Protein AF-A0A528B1Z8-F1 (afdb_monomer)

pLDDT: mean 92.9, std 9.29, range [63.75, 98.81]

Nearest PDB structures (foldseek):
  2btw-assembly1_A  TM=9.802E-01  e=3.110E-06  Nostoc sp. PCC 7120 = FACHB-418
  6tjl-assembly1_B  TM=9.896E-01  e=5.018E-06  Nostoc sp. PCC 7120 = FACHB-418
  2btw-assembly2_B  TM=9.816E-01  e=1.065E-05  Nostoc sp. PCC 7120 = FACHB-418
  2bu3-assembly2_B  TM=1.004E+00  e=5.492E-05  Anabaena sp.

Sequence (101 aa):
MKHVIRLVLFATLLASMEARAETLPLPANLIGAASDAGETLLIEADAREAYFPLAINFVTQKNQAFCGVASSVMVLNAIGVPAPPVPEYDPYRTFTQDNLL

Mean predicted aligned error: 7.04 Å

Foldseek 3Di:
DVVVVVVVVVVVVVVPPPPDDDDDDDDPPDDDCPDPVNVVCQVPDPPNPLVVQLVVLQDDAPDPVRPVLRVVQSVCVSVPDFADDDPVDPPDGGDDSVRPD

Radius of gyration: 21.08 Å; Cα contacts (8 Å, |Δi|>4): 64; chains: 1; bounding box: 40×58×38 Å

Solvent-accessible surface area (backbone atoms only — not comparable to full-atom values): 6446 Å² total; per-residue (Å²): 107,74,66,58,54,52,50,52,53,53,53,54,57,63,71,65,65,74,88,67,89,85,73,81,85,76,60,93,90,61,79,55,67,94,36,77,69,26,45,47,51,62,72,69,42,86,90,45,78,66,51,59,48,37,60,78,40,65,71,81,49,91,48,98,85,29,55,68,50,35,53,47,28,19,52,47,52,49,70,63,57,93,44,54,81,37,87,94,47,68,95,47,60,52,59,40,85,80,70,73,118

Structure (mmCIF, N/CA/C/O backbone):
data_AF-A0A528B1Z8-F1
#
_entry.id   AF-A0A528B1Z8-F1
#
loop_
_atom_site.group_PDB
_atom_site.id
_atom_site.type_symbol
_atom_site.label_atom_id
_atom_site.label_alt_id
_atom_site.label_comp_id
_atom_site.label_asym_id
_atom_site.label_entity_id
_atom_site.label_seq_id
_atom_site.pdbx_PDB_ins_code
_atom_site.Cartn_x
_atom_site.Cartn_y
_atom_site.Cartn_z
_atom_site.occupancy
_atom_site.B_iso_or_equiv
_atom_site.auth_seq_id
_atom_site.auth_comp_id
_atom_site.auth_asym_id
_atom_site.auth_atom_id
_atom_site.pdbx_PDB_model_num
ATOM 1 N N . MET A 1 1 ? -16.690 47.756 -13.560 1.00 66.12 1 MET A N 1
ATOM 2 C CA . MET A 1 1 ? -17.678 46.843 -12.931 1.00 66.12 1 MET A CA 1
ATOM 3 C C . MET A 1 1 ? -17.731 45.449 -13.557 1.00 66.12 1 MET A C 1
ATOM 5 O O . MET A 1 1 ? -17.443 44.502 -12.846 1.00 66.12 1 MET A O 1
ATOM 9 N N . LYS A 1 2 ? -18.028 45.279 -14.858 1.00 72.94 2 LYS A N 1
ATOM 10 C CA . LYS A 1 2 ? -18.166 43.940 -15.486 1.00 72.94 2 LYS A CA 1
ATOM 11 C C . LYS A 1 2 ? -16.918 43.045 -15.374 1.00 72.94 2 LYS A C 1
ATOM 13 O O . LYS A 1 2 ? -17.050 41.851 -15.137 1.00 72.94 2 LYS A O 1
ATOM 18 N N . HIS A 1 3 ? -15.719 43.619 -15.499 1.00 76.94 3 HIS A N 1
ATOM 19 C CA . HIS A 1 3 ? -14.461 42.872 -15.357 1.00 76.94 3 HIS A CA 1
ATOM 20 C C . HIS A 1 3 ? -14.189 42.431 -13.917 1.00 76.94 3 HIS A C 1
ATOM 22 O O . HIS A 1 3 ? -13.771 41.302 -13.717 1.00 76.94 3 HIS A O 1
ATOM 28 N N . VAL A 1 4 ? -14.509 43.275 -12.930 1.00 83.88 4 VAL A N 1
ATOM 29 C CA . VAL A 1 4 ? -14.382 42.942 -11.501 1.00 83.88 4 VAL A CA 1
ATOM 30 C C . VAL A 1 4 ? -15.348 41.816 -11.130 1.00 83.88 4 VAL A C 1
ATOM 32 O O . VAL A 1 4 ? -14.941 40.853 -10.499 1.00 83.88 4 VAL A O 1
ATOM 35 N N . ILE A 1 5 ? -16.593 41.876 -11.615 1.00 84.94 5 ILE A N 1
ATOM 36 C CA . ILE A 1 5 ? -17.593 40.816 -11.409 1.00 84.94 5 ILE A CA 1
ATOM 37 C C . ILE A 1 5 ? -17.124 39.485 -12.016 1.00 84.94 5 ILE A C 1
ATOM 39 O O . ILE A 1 5 ? -17.232 38.450 -11.368 1.00 84.94 5 ILE A O 1
ATOM 43 N N . ARG A 1 6 ? -16.556 39.501 -13.231 1.00 85.38 6 ARG A N 1
ATOM 44 C CA . ARG A 1 6 ? -15.994 38.295 -13.867 1.00 85.38 6 ARG A CA 1
ATOM 45 C C . ARG A 1 6 ? -14.800 37.726 -13.100 1.00 85.38 6 ARG A C 1
ATOM 47 O O . ARG A 1 6 ? -14.699 36.513 -12.980 1.00 85.38 6 ARG A O 1
ATOM 54 N N . LEU A 1 7 ? -13.928 38.588 -12.582 1.00 87.56 7 LEU A N 1
ATOM 55 C CA . LEU A 1 7 ? -12.754 38.181 -11.807 1.00 87.56 7 LEU A CA 1
ATOM 56 C C . LEU A 1 7 ? -13.157 37.544 -10.474 1.00 87.56 7 LEU A C 1
ATOM 58 O O . LEU A 1 7 ? -12.625 36.501 -10.111 1.00 87.56 7 LEU A O 1
ATOM 62 N N . VAL A 1 8 ? -14.152 38.123 -9.798 1.00 89.19 8 VAL A N 1
ATOM 63 C CA . VAL A 1 8 ? -14.720 37.568 -8.565 1.00 89.19 8 VAL A CA 1
ATOM 64 C C . VAL A 1 8 ? -15.390 36.216 -8.832 1.00 89.19 8 VAL A C 1
ATOM 66 O O . VAL A 1 8 ? -15.099 35.263 -8.121 1.00 89.19 8 VAL A O 1
ATOM 69 N N . LEU A 1 9 ? -16.199 36.095 -9.893 1.00 87.44 9 LEU A N 1
ATOM 70 C CA . LEU A 1 9 ? -16.840 34.829 -10.288 1.00 87.44 9 LEU A CA 1
ATOM 71 C C . LEU A 1 9 ? -15.827 33.717 -10.592 1.00 87.44 9 LEU A C 1
ATOM 73 O O . LEU A 1 9 ? -16.005 32.574 -10.170 1.00 87.44 9 LEU A O 1
ATOM 77 N N . PHE A 1 10 ? -14.758 34.050 -11.314 1.00 85.81 10 PHE A N 1
ATOM 78 C CA . PHE A 1 10 ? -13.710 33.092 -11.653 1.00 85.81 10 PHE A CA 1
ATOM 79 C C . PHE A 1 10 ? -12.929 32.648 -10.408 1.00 85.81 10 PHE A C 1
ATOM 81 O O . PHE A 1 10 ? -12.679 31.460 -10.232 1.00 85.81 10 PHE A O 1
ATOM 88 N N . ALA A 1 11 ? -12.621 33.579 -9.499 1.00 84.38 11 ALA A N 1
ATOM 89 C CA . ALA A 1 11 ? -11.965 33.267 -8.232 1.00 84.38 11 ALA A CA 1
ATOM 90 C C . ALA A 1 11 ? -12.835 32.374 -7.329 1.00 84.38 11 ALA A C 1
ATOM 92 O O . ALA A 1 11 ? -12.319 31.437 -6.725 1.00 84.38 11 ALA A O 1
ATOM 93 N N . THR A 1 12 ? -14.153 32.601 -7.278 1.00 80.75 12 THR A N 1
ATOM 94 C CA . THR A 1 12 ? -15.073 31.751 -6.503 1.00 80.75 12 THR A CA 1
ATOM 95 C C . THR A 1 12 ? -15.206 30.338 -7.072 1.00 80.75 12 THR A C 1
ATOM 97 O O . THR A 1 12 ? -15.263 29.391 -6.298 1.00 80.75 12 THR A O 1
ATOM 100 N N . LEU A 1 13 ? -15.196 30.176 -8.402 1.00 82.62 13 LEU A N 1
ATOM 101 C CA . LEU A 1 13 ? -15.241 28.861 -9.060 1.00 82.62 13 LEU A CA 1
ATOM 102 C C . LEU A 1 13 ? -13.970 28.041 -8.797 1.00 82.62 13 LEU A C 1
ATOM 104 O O . LEU A 1 13 ? -14.045 26.834 -8.569 1.00 82.62 13 LEU A O 1
ATOM 108 N N . LEU A 1 14 ? -12.809 28.700 -8.788 1.00 76.81 14 LEU A N 1
ATOM 109 C CA . LEU A 1 14 ? -11.531 28.064 -8.462 1.00 76.81 14 LEU A CA 1
ATOM 110 C C . LEU A 1 14 ? -11.444 27.680 -6.981 1.00 76.81 14 LEU A C 1
ATOM 112 O O . LEU A 1 14 ? -10.907 26.626 -6.657 1.00 76.81 14 LEU A O 1
ATOM 116 N N . ALA A 1 15 ? -12.005 28.501 -6.090 1.00 73.19 15 ALA A N 1
ATOM 117 C CA . ALA A 1 15 ? -12.032 28.219 -4.656 1.00 73.19 15 ALA A CA 1
ATOM 118 C C . ALA A 1 15 ? -12.961 27.048 -4.282 1.00 73.19 15 ALA A C 1
ATOM 120 O O . ALA A 1 15 ? -12.761 26.429 -3.245 1.00 73.19 15 ALA A O 1
ATOM 121 N N . SER A 1 16 ? -13.957 26.725 -5.116 1.00 63.84 16 SER A N 1
ATOM 122 C CA . SER A 1 16 ? -14.886 25.611 -4.881 1.00 63.84 16 SER A CA 1
ATOM 123 C C . SER A 1 16 ? -14.394 24.248 -5.378 1.00 63.84 16 SER A C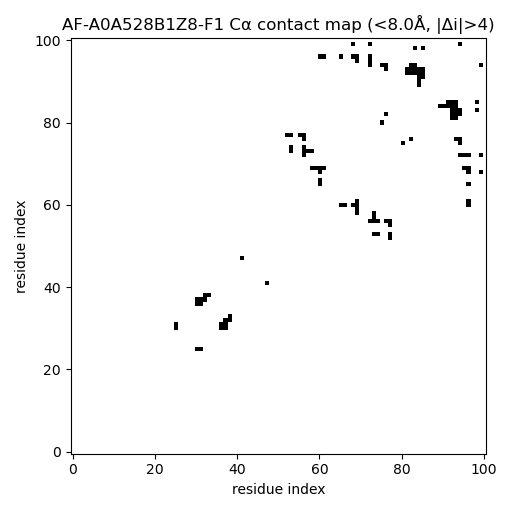 1
ATOM 125 O O . SER A 1 16 ? -15.103 23.257 -5.210 1.00 63.84 16 SER A O 1
ATOM 127 N N . MET A 1 17 ? -13.210 24.165 -5.995 1.00 65.12 17 MET A N 1
ATOM 128 C CA . MET A 1 17 ? -12.685 22.909 -6.536 1.00 65.12 17 MET A CA 1
ATOM 129 C C . MET A 1 17 ? -12.010 22.065 -5.442 1.00 65.12 17 MET A C 1
ATOM 131 O O . MET A 1 17 ? -10.803 21.843 -5.428 1.00 65.12 17 MET A O 1
ATOM 135 N N . GLU A 1 18 ? -12.845 21.616 -4.508 1.00 63.75 18 GLU A N 1
ATOM 136 C CA . GLU A 1 18 ? -12.649 20.519 -3.559 1.00 63.75 18 GLU A CA 1
ATOM 137 C C . GLU A 1 18 ? -12.305 19.189 -4.248 1.00 63.75 18 GLU A C 1
ATOM 139 O O . GLU A 1 18 ? -13.187 18.339 -4.319 1.00 63.75 18 GLU A O 1
ATOM 144 N N . ALA A 1 19 ? -11.105 18.969 -4.797 1.00 65.88 19 ALA A N 1
ATOM 145 C CA . ALA A 1 19 ? -10.737 17.644 -5.315 1.00 65.88 19 ALA A CA 1
ATOM 146 C C . ALA A 1 19 ? -10.513 16.668 -4.145 1.00 65.88 19 ALA A C 1
ATOM 148 O O . ALA A 1 19 ? -9.386 16.451 -3.701 1.00 65.88 19 ALA A O 1
ATOM 149 N N . ARG A 1 20 ? -11.600 16.110 -3.606 1.00 69.56 20 ARG A N 1
ATOM 150 C CA . ARG A 1 20 ? -11.558 15.079 -2.564 1.00 69.56 20 ARG A CA 1
ATOM 151 C C . ARG A 1 20 ? -11.618 13.697 -3.198 1.00 69.56 20 ARG A C 1
ATOM 153 O O . ARG A 1 20 ? -12.329 13.478 -4.174 1.00 69.56 20 ARG A O 1
ATOM 160 N N . ALA A 1 21 ? -10.882 12.753 -2.620 1.00 73.88 21 ALA A N 1
ATOM 161 C CA . ALA A 1 21 ? -11.082 11.346 -2.923 1.00 73.88 21 ALA A CA 1
ATOM 162 C C . ALA A 1 21 ? -12.461 10.932 -2.390 1.00 73.88 21 ALA A C 1
ATOM 164 O O . ALA A 1 21 ? -12.668 10.852 -1.179 1.00 73.88 21 ALA A O 1
ATOM 165 N N . GLU A 1 22 ? -13.417 10.711 -3.288 1.00 84.88 22 GLU A N 1
ATOM 166 C CA . GLU A 1 22 ? -14.743 10.228 -2.916 1.00 84.88 22 GLU A CA 1
ATOM 167 C C . GLU A 1 22 ? -14.708 8.710 -2.739 1.00 84.88 22 GLU A C 1
ATOM 169 O O . GLU A 1 22 ? -14.420 7.957 -3.669 1.00 84.88 22 GLU A O 1
ATOM 174 N N . THR A 1 23 ? -14.991 8.260 -1.519 1.00 89.62 23 THR A N 1
ATOM 175 C CA . THR A 1 23 ? -15.124 6.840 -1.181 1.00 89.62 23 THR A CA 1
ATOM 176 C C . THR A 1 23 ? -16.536 6.567 -0.673 1.00 89.62 23 THR A C 1
ATOM 178 O O . THR A 1 23 ? -17.219 7.465 -0.176 1.00 89.62 23 THR A O 1
ATOM 181 N N . LEU A 1 24 ? -17.004 5.329 -0.832 1.00 93.38 24 LEU A N 1
ATOM 182 C CA . LEU A 1 24 ? -18.306 4.907 -0.318 1.00 93.38 24 LEU A CA 1
ATOM 183 C C . LEU A 1 24 ? -18.277 4.880 1.225 1.00 93.38 24 LEU A C 1
ATOM 185 O O . LEU A 1 24 ? -17.250 4.498 1.792 1.00 93.38 24 LEU A O 1
ATOM 189 N N . PRO A 1 25 ? -19.379 5.221 1.926 1.00 93.31 25 PRO A N 1
ATOM 190 C CA . PRO A 1 25 ? -19.464 5.015 3.367 1.00 93.31 25 PRO A CA 1
ATOM 191 C C . PRO A 1 25 ? -19.205 3.554 3.748 1.00 93.31 25 PRO A C 1
ATOM 193 O O . PRO A 1 25 ? -19.623 2.622 3.056 1.00 93.31 25 PRO A O 1
ATOM 196 N N . LEU A 1 26 ? -18.551 3.363 4.894 1.00 95.56 26 LEU A N 1
ATOM 197 C CA . LEU A 1 26 ? -18.326 2.038 5.456 1.00 95.56 26 LEU A CA 1
ATOM 198 C C . LEU A 1 26 ? -19.612 1.496 6.109 1.00 95.56 26 LEU A C 1
ATOM 200 O O . LEU A 1 26 ? -20.308 2.240 6.805 1.00 95.56 26 LEU A O 1
ATOM 204 N N . PRO A 1 27 ? -19.924 0.200 5.937 1.00 97.19 27 PRO A N 1
ATOM 205 C CA . PRO A 1 27 ? -20.900 -0.501 6.763 1.00 97.19 27 PRO A CA 1
ATOM 206 C C . PRO A 1 27 ? -20.591 -0.368 8.260 1.00 97.19 27 PRO A C 1
ATOM 208 O O . PRO A 1 27 ? -19.429 -0.358 8.660 1.00 97.19 27 PRO A O 1
ATOM 211 N N . ALA A 1 28 ? -21.632 -0.346 9.097 1.00 96.06 28 ALA A N 1
ATOM 212 C CA . ALA A 1 28 ? -21.514 -0.089 10.539 1.00 96.06 28 ALA A CA 1
ATOM 213 C C . ALA A 1 28 ? -20.636 -1.097 11.309 1.00 96.06 28 ALA A C 1
ATOM 215 O O . ALA A 1 28 ? -20.212 -0.819 12.425 1.00 96.06 28 ALA A O 1
ATOM 216 N N . ASN A 1 29 ? -20.375 -2.272 10.735 1.00 97.31 29 ASN A N 1
ATOM 217 C CA . ASN A 1 29 ? -19.557 -3.323 11.334 1.00 97.31 29 ASN A CA 1
ATOM 218 C C . ASN A 1 29 ? -18.069 -3.267 10.930 1.00 97.31 29 ASN A C 1
ATOM 220 O O . ASN A 1 29 ? -17.333 -4.191 11.273 1.00 97.31 29 ASN A O 1
ATOM 224 N N . LEU A 1 30 ? -17.632 -2.255 10.171 1.00 98.12 30 LEU A N 1
ATOM 225 C CA . LEU A 1 30 ? -16.239 -2.076 9.751 1.00 98.12 30 LEU A CA 1
ATOM 226 C C . LEU A 1 30 ? -15.634 -0.814 10.376 1.00 98.12 30 LEU A C 1
ATOM 228 O O . LEU A 1 30 ? -16.290 0.220 10.470 1.00 98.12 30 LEU A O 1
ATOM 232 N N . ILE A 1 31 ? -14.355 -0.892 10.751 1.00 98.12 31 ILE A N 1
ATOM 233 C CA . ILE A 1 31 ? -13.562 0.248 11.229 1.00 98.12 31 ILE A CA 1
ATOM 234 C C . ILE A 1 31 ? -12.605 0.653 10.108 1.00 98.12 31 ILE A C 1
ATOM 236 O O . ILE A 1 31 ? -11.845 -0.170 9.601 1.00 98.12 31 ILE A O 1
ATOM 240 N N . GLY A 1 32 ? -12.666 1.917 9.691 1.00 96.88 32 GLY A N 1
ATOM 241 C CA . GLY A 1 32 ? -11.793 2.440 8.643 1.00 96.88 32 GLY A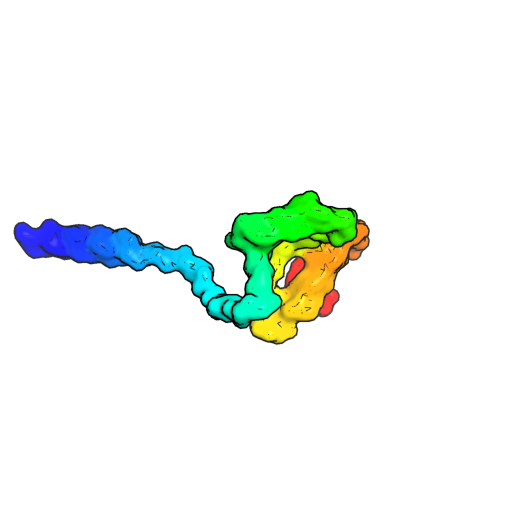 CA 1
ATOM 242 C C . GLY A 1 32 ? -10.354 2.595 9.129 1.00 96.88 32 GLY A C 1
ATOM 243 O O . GLY A 1 32 ? -10.128 3.092 10.229 1.00 96.88 32 GLY A O 1
ATOM 244 N N . ALA A 1 33 ? -9.382 2.228 8.291 1.00 95.25 33 ALA A N 1
ATOM 245 C CA . ALA A 1 33 ? -7.959 2.322 8.631 1.00 95.25 33 ALA A CA 1
ATOM 246 C C . ALA A 1 33 ? -7.479 3.765 8.886 1.00 95.25 33 ALA A C 1
ATOM 248 O O . ALA A 1 33 ? -6.568 3.965 9.675 1.00 95.25 33 ALA A O 1
ATOM 249 N N . ALA A 1 34 ? -8.112 4.763 8.260 1.00 92.25 34 ALA A N 1
ATOM 250 C CA . ALA A 1 34 ? -7.815 6.190 8.438 1.00 92.25 34 ALA A CA 1
ATOM 251 C C . ALA A 1 34 ? -8.696 6.850 9.523 1.00 92.25 34 ALA A C 1
ATOM 253 O O . ALA A 1 34 ? -9.193 7.959 9.342 1.00 92.25 34 ALA A O 1
ATOM 254 N N . SER A 1 35 ? -8.973 6.127 10.608 1.00 96.06 35 SER A N 1
ATOM 255 C CA . SER A 1 35 ? -9.689 6.636 11.784 1.00 96.06 35 SER A CA 1
ATOM 256 C C . SER A 1 35 ? -8.858 6.389 13.036 1.00 96.06 35 SER A C 1
ATOM 258 O O . SER A 1 35 ? -8.118 5.410 13.068 1.00 96.06 35 SER A O 1
ATOM 260 N N . ASP A 1 36 ? -9.042 7.189 14.089 1.00 98.06 36 ASP A N 1
ATOM 261 C CA . ASP A 1 36 ? -8.320 7.028 15.364 1.00 98.06 36 ASP A CA 1
ATOM 262 C C . ASP A 1 36 ? -8.404 5.589 15.911 1.00 98.06 36 ASP A C 1
ATOM 264 O O . ASP A 1 36 ? -7.422 5.016 16.390 1.00 98.06 36 ASP A O 1
ATOM 268 N N . ALA A 1 37 ? -9.583 4.967 15.794 1.00 98.25 37 ALA A N 1
ATOM 269 C CA . ALA A 1 37 ? -9.792 3.574 16.175 1.00 98.25 37 ALA A CA 1
ATOM 270 C C . ALA A 1 37 ? -9.016 2.599 15.270 1.00 98.25 37 ALA A C 1
ATOM 272 O O . ALA A 1 37 ? -8.421 1.648 15.767 1.00 98.25 37 ALA A O 1
ATOM 273 N N . GLY A 1 38 ? -8.993 2.831 13.954 1.00 98.25 38 GLY A N 1
ATOM 274 C CA . GLY A 1 38 ? -8.226 2.022 13.000 1.00 98.25 38 GLY A CA 1
ATOM 275 C C . GLY A 1 38 ? -6.713 2.128 13.201 1.00 98.25 38 GLY A C 1
ATOM 276 O O . GLY A 1 38 ? -6.016 1.116 13.157 1.00 98.25 38 GLY A O 1
ATOM 277 N N . GLU A 1 39 ? -6.213 3.330 13.485 1.00 98.19 39 GLU A N 1
ATOM 278 C CA . GLU A 1 39 ? -4.807 3.563 13.817 1.00 98.19 39 GLU A CA 1
ATOM 279 C C . GLU A 1 39 ? -4.421 2.833 15.104 1.00 98.19 39 GLU A C 1
ATOM 281 O O . GLU A 1 39 ? -3.403 2.142 15.137 1.00 98.19 39 GLU A O 1
ATOM 286 N N . THR A 1 40 ? -5.271 2.904 16.131 1.00 98.38 40 THR A N 1
ATOM 287 C CA . THR A 1 40 ? -5.069 2.183 17.395 1.00 98.38 40 THR A CA 1
ATOM 288 C C . THR A 1 40 ? -5.008 0.672 17.162 1.00 98.38 40 THR A C 1
ATOM 290 O O . THR A 1 40 ? -4.073 0.027 17.630 1.00 98.38 40 THR A O 1
ATOM 293 N N . LEU A 1 41 ? -5.918 0.110 16.353 1.00 98.44 41 LEU A N 1
ATOM 294 C CA . LEU A 1 41 ? -5.897 -1.315 15.998 1.00 98.44 41 LEU A CA 1
ATOM 295 C C . LEU A 1 41 ? -4.575 -1.738 15.347 1.00 98.44 41 LEU A C 1
ATOM 297 O O . LEU A 1 41 ? -4.042 -2.793 15.676 1.00 98.44 41 LEU A O 1
ATOM 301 N N . LEU A 1 42 ? -4.021 -0.929 14.441 1.00 98.19 42 LEU A N 1
ATOM 302 C CA . LEU A 1 42 ? -2.722 -1.220 13.832 1.00 98.19 42 LEU A CA 1
ATOM 303 C C . LEU A 1 42 ? -1.563 -1.048 14.828 1.00 98.19 42 LEU A C 1
ATOM 305 O O . LEU A 1 42 ? -0.584 -1.798 14.781 1.00 98.19 42 LEU A O 1
ATOM 309 N N . ILE A 1 43 ? -1.635 -0.047 15.707 1.00 97.50 43 ILE A N 1
ATOM 310 C CA . ILE A 1 43 ? -0.593 0.235 16.700 1.00 97.50 43 ILE A CA 1
ATOM 311 C C . ILE A 1 43 ? -0.511 -0.881 17.753 1.00 97.50 43 ILE A C 1
ATOM 313 O O . ILE A 1 43 ? 0.594 -1.224 18.181 1.00 97.50 43 ILE A O 1
ATOM 317 N N . GLU A 1 44 ? -1.647 -1.456 18.126 1.00 98.06 44 GLU A N 1
ATOM 318 C CA . GLU A 1 44 ? -1.763 -2.492 19.154 1.00 98.06 44 GLU A CA 1
ATOM 319 C C . GLU A 1 44 ? -1.698 -3.921 18.596 1.00 98.06 44 GLU A C 1
ATOM 321 O O . GLU A 1 44 ? -1.527 -4.863 19.364 1.00 98.06 44 GLU A O 1
ATOM 326 N N . ALA A 1 45 ? -1.808 -4.112 17.277 1.00 98.19 45 ALA A N 1
ATOM 327 C CA . ALA A 1 45 ? -1.719 -5.434 16.665 1.00 98.19 45 ALA A CA 1
ATOM 328 C C . ALA A 1 45 ? -0.329 -6.068 16.849 1.00 98.19 45 ALA A C 1
ATOM 330 O O . ALA A 1 45 ? 0.684 -5.511 16.419 1.00 98.19 45 ALA A O 1
ATOM 331 N N . ASP A 1 46 ? -0.304 -7.288 17.391 1.00 98.12 46 ASP A N 1
ATOM 332 C CA . ASP A 1 46 ? 0.915 -8.100 17.476 1.00 98.12 46 ASP A CA 1
ATOM 333 C C . ASP A 1 46 ? 1.394 -8.543 16.081 1.00 98.12 46 ASP A C 1
ATOM 335 O O . ASP A 1 46 ? 2.573 -8.433 15.760 1.00 98.12 46 ASP A O 1
ATOM 339 N N . ALA A 1 47 ? 0.472 -8.993 15.222 1.00 97.62 47 ALA A N 1
ATOM 340 C CA . ALA A 1 47 ? 0.763 -9.521 13.886 1.00 97.62 47 ALA A CA 1
ATOM 341 C C . ALA A 1 47 ? 0.598 -8.444 12.799 1.00 97.62 47 ALA A C 1
ATOM 343 O O . ALA A 1 47 ? -0.424 -8.376 12.112 1.00 97.62 47 ALA A O 1
ATOM 344 N N . ARG A 1 48 ? 1.603 -7.579 12.650 1.00 97.31 48 ARG A N 1
ATOM 345 C CA . ARG A 1 48 ? 1.568 -6.417 11.736 1.00 97.31 48 ARG A CA 1
ATOM 346 C C . 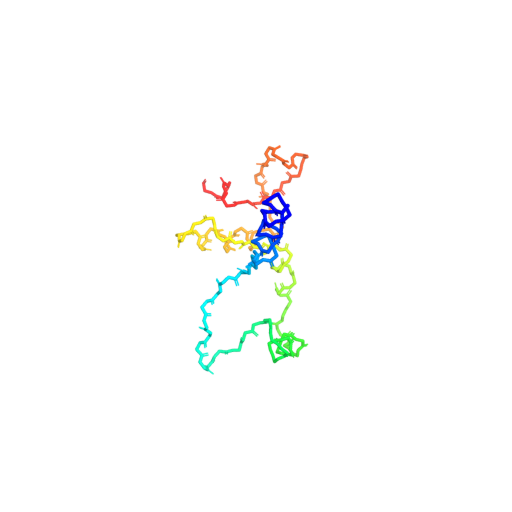ARG A 1 48 ? 2.827 -6.232 10.899 1.00 97.31 48 ARG A C 1
ATOM 348 O O . ARG A 1 48 ? 2.972 -5.224 10.214 1.00 97.31 48 ARG A O 1
ATOM 355 N N . GLU A 1 49 ? 3.750 -7.182 10.932 1.00 97.50 49 GLU A N 1
ATOM 356 C CA . GLU A 1 49 ? 5.055 -7.080 10.277 1.00 97.50 49 GLU A CA 1
ATOM 357 C C . GLU A 1 49 ? 4.915 -6.870 8.768 1.00 97.50 49 GLU A C 1
ATOM 359 O O . GLU A 1 49 ? 5.665 -6.097 8.179 1.00 97.50 49 GLU A O 1
ATOM 364 N N . ALA A 1 50 ? 3.910 -7.501 8.153 1.00 97.81 50 ALA A N 1
ATOM 365 C CA . ALA A 1 50 ? 3.624 -7.362 6.729 1.00 97.81 50 ALA A CA 1
ATOM 366 C C . ALA A 1 50 ? 3.049 -5.987 6.348 1.00 97.81 50 ALA A C 1
ATOM 368 O O . ALA A 1 50 ? 3.152 -5.598 5.186 1.00 97.81 50 ALA A O 1
ATOM 369 N N . TYR A 1 51 ? 2.473 -5.231 7.292 1.00 98.00 51 TYR A N 1
ATOM 370 C CA . TYR A 1 51 ? 1.857 -3.938 6.992 1.00 98.00 51 TYR A CA 1
ATOM 371 C C . TYR A 1 51 ? 2.870 -2.965 6.388 1.00 98.00 51 TYR A C 1
ATOM 373 O O . TYR A 1 51 ? 2.616 -2.388 5.338 1.00 98.00 51 TYR A O 1
ATOM 381 N N . PHE A 1 52 ? 4.035 -2.809 7.016 1.00 97.56 52 PHE A N 1
ATOM 382 C CA . PHE A 1 52 ? 5.030 -1.817 6.609 1.00 97.56 52 PHE A CA 1
ATOM 383 C C . PHE A 1 52 ? 5.598 -2.043 5.196 1.00 97.56 52 PHE A C 1
ATOM 385 O O . PHE A 1 52 ? 5.551 -1.105 4.396 1.00 97.56 52 PHE A O 1
ATOM 392 N N . PRO A 1 53 ? 6.092 -3.243 4.823 1.00 98.31 53 PRO A N 1
ATOM 393 C CA . PRO A 1 53 ? 6.574 -3.473 3.465 1.00 98.31 53 PRO A CA 1
ATOM 394 C C . PRO A 1 53 ? 5.446 -3.414 2.422 1.00 98.31 53 PRO A C 1
ATOM 396 O O . PRO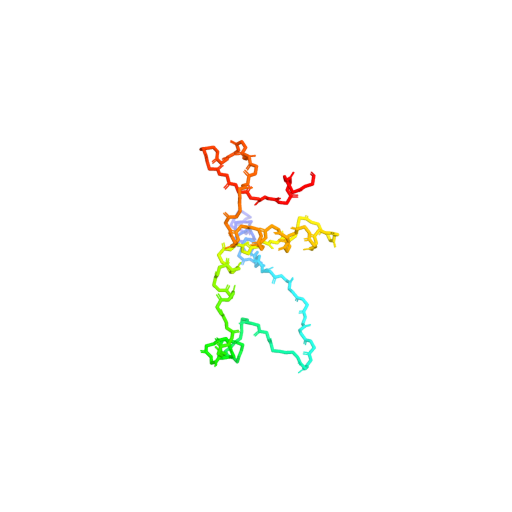 A 1 53 ? 5.692 -2.972 1.301 1.00 98.31 53 PRO A O 1
ATOM 399 N N . LEU A 1 54 ? 4.206 -3.787 2.768 1.00 98.56 54 LEU A N 1
ATOM 400 C CA . LEU A 1 54 ? 3.059 -3.629 1.864 1.00 98.56 54 LEU A CA 1
ATOM 401 C C . LEU A 1 54 ? 2.660 -2.159 1.689 1.00 98.56 54 LEU A C 1
ATOM 403 O O . LEU A 1 54 ? 2.383 -1.742 0.568 1.00 98.56 54 LEU A O 1
ATOM 407 N N . ALA A 1 55 ? 2.672 -1.364 2.760 1.00 98.06 55 ALA A N 1
ATOM 408 C CA . ALA A 1 55 ? 2.330 0.056 2.733 1.00 98.06 55 ALA A CA 1
ATOM 409 C C . ALA A 1 55 ? 3.309 0.863 1.867 1.00 98.06 55 ALA A C 1
ATOM 411 O O . ALA A 1 55 ? 2.880 1.724 1.104 1.00 98.06 55 ALA A O 1
ATOM 412 N N . ILE A 1 56 ? 4.607 0.535 1.914 1.00 98.31 56 ILE A N 1
ATOM 413 C CA . ILE A 1 56 ? 5.633 1.133 1.039 1.00 98.31 56 ILE A CA 1
ATOM 414 C C . ILE A 1 56 ? 5.346 0.854 -0.445 1.00 98.31 56 ILE A C 1
ATOM 416 O O . ILE A 1 56 ? 5.685 1.667 -1.301 1.00 98.31 56 ILE A O 1
ATOM 420 N N . ASN A 1 57 ? 4.702 -0.274 -0.751 1.00 98.56 57 ASN A N 1
ATOM 421 C CA . ASN A 1 57 ? 4.406 -0.709 -2.114 1.00 98.56 57 ASN A CA 1
ATOM 422 C C . ASN A 1 57 ? 2.942 -0.486 -2.528 1.00 98.56 57 ASN A C 1
ATOM 424 O O . ASN A 1 57 ? 2.527 -1.017 -3.556 1.00 98.56 57 ASN A O 1
ATOM 428 N N . PHE A 1 58 ? 2.145 0.259 -1.753 1.00 98.56 58 PHE A N 1
ATOM 429 C CA . PHE A 1 58 ? 0.706 0.387 -1.987 1.00 98.56 58 PHE A CA 1
ATOM 430 C C . PHE A 1 58 ? 0.392 1.102 -3.310 1.00 98.56 58 PHE A C 1
ATOM 432 O O . PHE A 1 58 ? 0.929 2.172 -3.598 1.00 98.56 58 PHE A O 1
ATOM 439 N N . VAL A 1 59 ? -0.500 0.516 -4.117 1.00 98.50 59 VAL A N 1
ATOM 440 C CA . VAL A 1 59 ? -0.898 1.048 -5.431 1.00 98.50 59 VAL A CA 1
ATOM 441 C C . VAL A 1 59 ? -2.408 0.958 -5.643 1.00 98.50 59 VAL A C 1
ATOM 443 O O . VAL A 1 59 ? -3.061 0.009 -5.212 1.00 98.50 59 VAL A O 1
ATOM 446 N N . THR A 1 60 ? -2.965 1.917 -6.384 1.00 98.19 60 THR A N 1
ATOM 447 C CA . THR A 1 60 ? -4.354 1.864 -6.865 1.00 98.19 60 THR A CA 1
ATOM 448 C C . THR A 1 60 ? -4.451 0.972 -8.101 1.00 98.19 60 THR A C 1
ATOM 450 O O . THR A 1 60 ? -3.642 1.100 -9.022 1.00 98.19 60 THR A O 1
ATOM 453 N N . GLN A 1 61 ? -5.454 0.092 -8.170 1.00 98.19 61 GLN A N 1
ATOM 454 C CA . GLN A 1 61 ? -5.700 -0.728 -9.363 1.00 98.19 61 GLN A CA 1
ATOM 455 C C . GLN A 1 61 ? -5.952 0.142 -10.611 1.00 98.19 61 GLN A C 1
ATOM 457 O O . GLN A 1 61 ? -6.753 1.075 -10.566 1.00 98.19 61 GLN A O 1
ATOM 462 N N . LYS A 1 62 ? -5.298 -0.167 -11.741 1.00 98.00 62 LYS A N 1
ATOM 463 C CA . LYS A 1 62 ? -5.397 0.637 -12.981 1.00 98.00 62 LYS A CA 1
ATOM 464 C C . LYS A 1 62 ? -6.808 0.687 -13.567 1.00 98.00 62 LYS A C 1
ATOM 466 O O . LYS A 1 62 ? -7.165 1.637 -14.255 1.00 98.00 62 LYS A O 1
ATOM 471 N N . ASN A 1 63 ? -7.597 -0.356 -13.338 1.00 97.38 63 ASN A N 1
ATOM 472 C CA . ASN A 1 63 ? -8.993 -0.444 -13.747 1.00 97.38 63 ASN A CA 1
ATOM 473 C C . ASN A 1 63 ? -9.766 -1.360 -12.786 1.00 97.38 63 ASN A C 1
ATOM 475 O O . ASN A 1 63 ? -9.177 -2.012 -11.923 1.00 97.38 63 ASN A O 1
ATOM 479 N N . GLN A 1 64 ? -11.088 -1.437 -12.946 1.00 97.50 64 GLN A N 1
ATOM 480 C CA . GLN A 1 64 ? -11.987 -2.165 -12.038 1.00 97.50 64 GLN A CA 1
ATOM 481 C C . GLN A 1 64 ? -11.797 -3.697 -12.030 1.00 97.50 64 GLN A C 1
ATOM 483 O O . GLN A 1 64 ? -12.296 -4.356 -11.126 1.00 97.50 64 GLN A O 1
ATOM 488 N N . ALA A 1 65 ? -11.039 -4.263 -12.975 1.00 97.56 65 ALA A N 1
ATOM 489 C CA . ALA A 1 65 ? -10.740 -5.696 -13.052 1.00 97.56 65 ALA A CA 1
ATOM 490 C C . ALA A 1 65 ? -9.307 -6.056 -12.599 1.00 97.56 65 ALA A C 1
ATOM 492 O O . ALA A 1 65 ? -8.922 -7.220 -12.647 1.00 97.56 65 ALA A O 1
ATOM 493 N N . PHE A 1 66 ? -8.501 -5.076 -12.170 1.00 98.25 66 PHE A N 1
ATOM 494 C CA . PHE A 1 66 ? -7.061 -5.246 -11.914 1.00 98.25 66 PHE A CA 1
ATOM 495 C C . PHE A 1 66 ? -6.683 -5.419 -10.438 1.00 98.25 66 PHE A C 1
ATOM 497 O O . PHE A 1 66 ? -5.498 -5.415 -10.113 1.00 98.25 66 PHE A O 1
ATOM 504 N N . CYS A 1 67 ? -7.645 -5.601 -9.531 1.00 98.00 67 CYS A N 1
ATOM 505 C CA . CYS A 1 67 ? -7.355 -5.743 -8.101 1.00 98.00 67 CYS A CA 1
ATOM 506 C C . CYS A 1 67 ? -6.330 -6.858 -7.811 1.00 98.00 67 CYS A C 1
ATOM 508 O O . CYS A 1 67 ? -5.370 -6.618 -7.089 1.00 98.00 67 CYS A O 1
ATOM 510 N N . GLY A 1 68 ? -6.451 -8.028 -8.451 1.00 98.31 68 GLY A N 1
ATOM 511 C CA . GLY A 1 68 ? -5.488 -9.126 -8.287 1.00 98.31 68 GLY A CA 1
ATOM 512 C C . GLY A 1 68 ? -4.085 -8.814 -8.824 1.00 98.31 68 GLY A C 1
ATOM 513 O O . GLY A 1 68 ? -3.090 -9.195 -8.205 1.00 98.31 68 GLY A O 1
ATOM 514 N N . VAL A 1 69 ? -3.991 -8.074 -9.935 1.00 98.50 69 VAL A N 1
ATOM 515 C CA . VAL A 1 69 ? -2.712 -7.610 -10.505 1.00 98.50 69 VAL A CA 1
ATOM 516 C C . VAL A 1 69 ? -2.049 -6.625 -9.540 1.00 98.50 69 VAL A C 1
ATOM 518 O O . VAL A 1 69 ? -0.885 -6.799 -9.191 1.00 98.50 69 VAL A O 1
ATOM 521 N N . ALA A 1 70 ? -2.799 -5.638 -9.041 1.00 98.62 70 ALA A N 1
ATOM 522 C CA . ALA A 1 70 ? -2.318 -4.670 -8.058 1.00 98.62 70 ALA A CA 1
ATOM 523 C C . ALA A 1 70 ? -1.832 -5.350 -6.766 1.00 98.62 70 ALA A C 1
ATOM 525 O O . ALA A 1 70 ? -0.721 -5.080 -6.314 1.00 98.62 70 ALA A O 1
ATOM 526 N N . SER A 1 71 ? -2.611 -6.288 -6.214 1.00 98.69 71 SER A N 1
ATOM 527 C CA . SER A 1 71 ? -2.212 -7.056 -5.029 1.00 98.69 71 SER A CA 1
ATOM 528 C C . SER A 1 71 ? -0.933 -7.863 -5.262 1.00 98.69 71 SER A C 1
ATOM 530 O O . SER A 1 71 ? -0.058 -7.888 -4.400 1.00 98.69 71 SER A O 1
ATOM 532 N N . SER A 1 72 ? -0.791 -8.487 -6.433 1.00 98.62 72 SER A N 1
ATOM 533 C CA . SER A 1 72 ? 0.407 -9.261 -6.779 1.00 98.62 72 SER A CA 1
ATOM 534 C C . SER A 1 72 ? 1.643 -8.369 -6.885 1.00 98.62 72 SER A C 1
ATOM 536 O O . SER A 1 72 ? 2.681 -8.703 -6.322 1.00 98.62 72 SER A O 1
ATOM 538 N N . VAL A 1 73 ? 1.523 -7.204 -7.530 1.00 98.56 73 VAL A N 1
ATOM 539 C CA . VAL A 1 73 ? 2.601 -6.204 -7.616 1.00 98.56 73 VAL A CA 1
ATOM 540 C C . VAL A 1 73 ? 3.075 -5.782 -6.224 1.00 98.56 73 VAL A C 1
ATOM 542 O O . VAL A 1 73 ? 4.277 -5.800 -5.964 1.00 98.56 73 VAL A O 1
ATOM 545 N N . MET A 1 74 ? 2.146 -5.461 -5.313 1.00 98.81 74 MET A N 1
ATOM 546 C CA . MET A 1 74 ? 2.486 -5.089 -3.934 1.00 98.81 74 MET A CA 1
ATOM 547 C C . MET A 1 74 ? 3.292 -6.182 -3.231 1.00 98.81 74 MET A C 1
ATOM 549 O O . MET A 1 74 ? 4.334 -5.899 -2.644 1.00 98.81 74 MET A O 1
ATOM 553 N N . VAL A 1 75 ? 2.811 -7.428 -3.295 1.00 98.69 75 VAL A N 1
ATOM 554 C CA . VAL A 1 75 ? 3.443 -8.563 -2.615 1.00 98.69 75 VAL A CA 1
ATOM 555 C C . VAL A 1 75 ? 4.815 -8.855 -3.211 1.00 98.69 75 VAL A C 1
ATOM 557 O O . VAL A 1 75 ? 5.774 -8.972 -2.456 1.00 98.69 75 VAL A O 1
ATOM 560 N N . LEU A 1 76 ? 4.932 -8.936 -4.540 1.00 98.62 76 LEU A N 1
ATOM 561 C CA . LEU A 1 76 ? 6.189 -9.264 -5.219 1.00 98.62 76 LEU A CA 1
ATOM 562 C C . LEU A 1 76 ? 7.277 -8.217 -4.953 1.00 98.62 76 LEU A C 1
ATOM 564 O O . LEU A 1 76 ? 8.420 -8.584 -4.677 1.00 98.62 76 LEU A O 1
ATOM 568 N N . ASN A 1 77 ? 6.921 -6.930 -4.960 1.00 98.50 77 ASN A N 1
ATOM 569 C CA . ASN A 1 77 ? 7.858 -5.869 -4.599 1.00 98.50 77 ASN A CA 1
ATOM 570 C C . ASN A 1 77 ? 8.221 -5.907 -3.105 1.00 98.50 77 ASN A C 1
ATOM 572 O O . ASN A 1 77 ? 9.390 -5.749 -2.761 1.00 98.50 77 ASN A O 1
ATOM 576 N N . ALA A 1 78 ? 7.258 -6.178 -2.218 1.00 98.56 78 ALA A N 1
ATOM 577 C CA . ALA A 1 78 ? 7.497 -6.282 -0.777 1.00 98.56 78 ALA A CA 1
ATOM 578 C C . ALA A 1 78 ? 8.461 -7.423 -0.404 1.00 98.56 78 ALA A C 1
ATOM 580 O O . ALA A 1 78 ? 9.257 -7.267 0.520 1.00 98.56 78 ALA A O 1
ATOM 581 N N . ILE A 1 79 ? 8.418 -8.552 -1.122 1.00 98.19 79 ILE A N 1
ATOM 582 C CA . ILE A 1 79 ? 9.329 -9.689 -0.897 1.00 98.19 79 ILE A CA 1
ATOM 583 C C 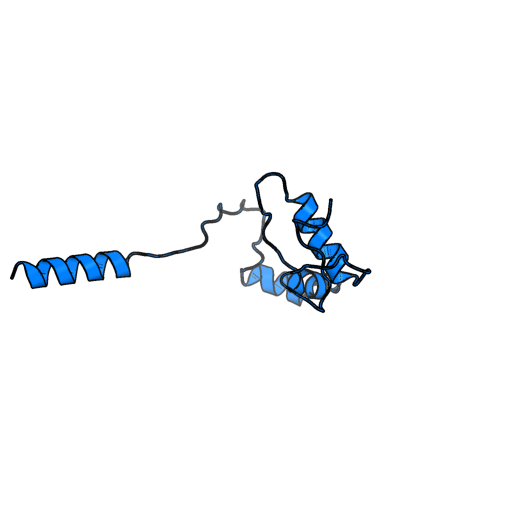. ILE A 1 79 ? 10.655 -9.580 -1.669 1.00 98.19 79 ILE A C 1
ATOM 585 O O . ILE A 1 79 ? 11.526 -10.431 -1.497 1.00 98.19 79 ILE A O 1
ATOM 589 N N . GLY A 1 80 ? 10.822 -8.561 -2.519 1.00 97.44 80 GLY A N 1
ATOM 590 C CA . GLY A 1 80 ? 12.091 -8.253 -3.184 1.00 97.44 80 GLY A CA 1
ATOM 591 C C . GLY A 1 80 ? 12.565 -9.290 -4.209 1.00 97.44 80 GLY A C 1
ATOM 592 O O . GLY A 1 80 ? 13.772 -9.452 -4.398 1.00 97.44 80 GLY A O 1
ATOM 593 N N . VAL A 1 81 ? 11.653 -10.015 -4.865 1.00 97.88 81 VAL A N 1
ATOM 594 C CA . VAL A 1 81 ? 12.039 -10.958 -5.931 1.00 97.88 81 VAL A CA 1
ATOM 595 C C . VAL A 1 81 ? 12.500 -10.215 -7.196 1.00 97.88 81 VAL A C 1
ATOM 597 O O . VAL A 1 81 ? 12.096 -9.072 -7.417 1.00 97.88 81 VAL A O 1
ATOM 600 N N . PRO A 1 82 ? 13.343 -10.830 -8.053 1.00 97.75 82 PRO A N 1
ATOM 601 C CA . PRO A 1 82 ? 13.836 -10.177 -9.263 1.00 97.75 82 PRO A CA 1
ATOM 602 C C . PRO A 1 82 ? 12.699 -9.697 -10.170 1.00 97.75 82 PRO A C 1
ATOM 604 O O . PRO A 1 82 ? 11.884 -10.495 -10.630 1.00 97.75 82 PRO A O 1
ATOM 607 N N . ALA A 1 83 ? 12.681 -8.397 -10.452 1.00 97.88 83 ALA A N 1
ATOM 608 C CA . ALA A 1 83 ? 11.652 -7.770 -11.268 1.00 97.88 83 ALA A CA 1
ATOM 609 C C . ALA A 1 83 ? 12.101 -7.536 -12.729 1.00 97.88 83 ALA A C 1
ATOM 611 O O . ALA A 1 83 ? 13.310 -7.418 -13.011 1.00 97.88 83 ALA A O 1
ATOM 612 N N . PRO A 1 84 ? 11.145 -7.433 -13.672 1.00 97.31 84 PRO A N 1
ATOM 613 C CA . PRO A 1 84 ? 11.407 -6.963 -15.029 1.00 97.31 84 PRO A CA 1
ATOM 614 C C . PRO A 1 84 ? 11.967 -5.526 -15.047 1.00 97.31 84 PRO A C 1
ATOM 616 O O . PRO A 1 84 ? 11.739 -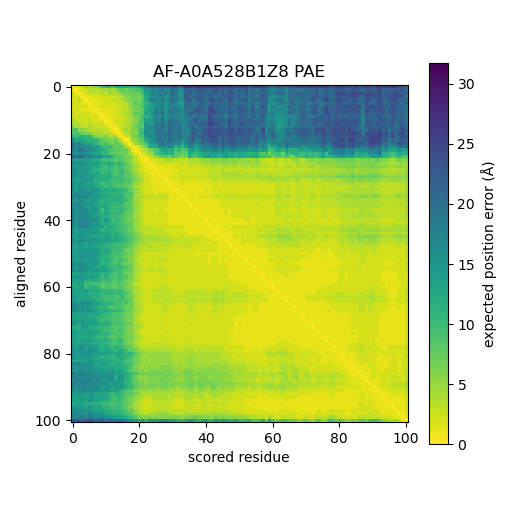4.759 -14.105 1.00 97.31 84 PRO A O 1
ATOM 619 N N . PRO A 1 85 ? 12.705 -5.132 -16.101 1.00 96.81 85 PRO A N 1
ATOM 620 C CA . PRO A 1 85 ? 13.065 -3.733 -16.304 1.00 96.81 85 PRO A CA 1
ATOM 621 C C . PRO A 1 85 ? 11.818 -2.891 -16.601 1.00 96.81 85 PRO A C 1
ATOM 623 O O . PRO A 1 85 ? 10.890 -3.350 -17.266 1.00 96.81 85 PRO A O 1
ATOM 626 N N . VAL A 1 86 ? 11.829 -1.645 -16.135 1.00 97.00 86 VAL A N 1
ATOM 627 C CA . VAL A 1 86 ? 10.831 -0.626 -16.474 1.00 97.00 86 VAL A CA 1
ATOM 628 C C . VAL A 1 86 ? 11.592 0.512 -17.151 1.00 97.00 86 VAL A C 1
ATOM 630 O O . VAL A 1 86 ? 12.413 1.133 -16.476 1.00 97.00 86 VAL A O 1
ATOM 633 N N . PRO A 1 87 ? 11.400 0.765 -18.461 1.00 95.38 87 PRO A N 1
ATOM 634 C CA . PRO A 1 87 ? 12.179 1.767 -19.194 1.00 95.38 87 PRO A CA 1
ATOM 635 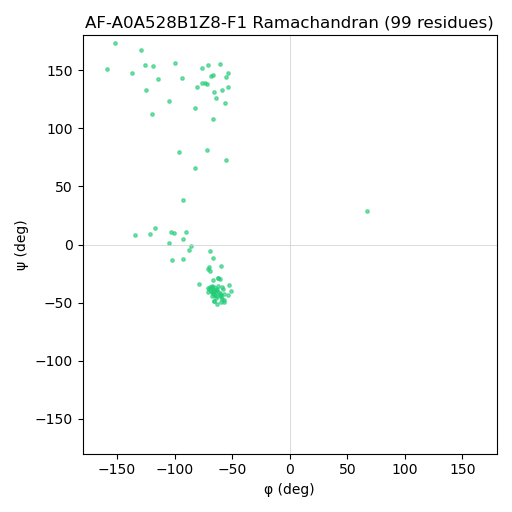C C . PRO A 1 87 ? 12.189 3.150 -18.534 1.00 95.38 87 PRO A C 1
ATOM 637 O O . PRO A 1 87 ? 13.202 3.841 -18.549 1.00 95.38 87 PRO A O 1
ATOM 640 N N . GLU A 1 88 ? 11.078 3.536 -17.910 1.00 96.62 88 GLU A N 1
ATOM 641 C CA . GLU A 1 88 ? 10.899 4.812 -17.221 1.00 96.62 88 GLU A CA 1
ATOM 642 C C . GLU A 1 88 ? 11.707 4.921 -15.920 1.00 96.62 88 GLU A C 1
ATOM 644 O O . GLU A 1 88 ? 11.916 6.030 -15.427 1.00 96.62 88 GLU A O 1
ATOM 649 N N . TYR A 1 89 ? 12.148 3.793 -15.354 1.00 96.00 89 TYR A N 1
ATOM 650 C CA . TYR A 1 89 ? 12.845 3.717 -14.067 1.00 96.00 89 TYR A CA 1
ATOM 651 C C . TY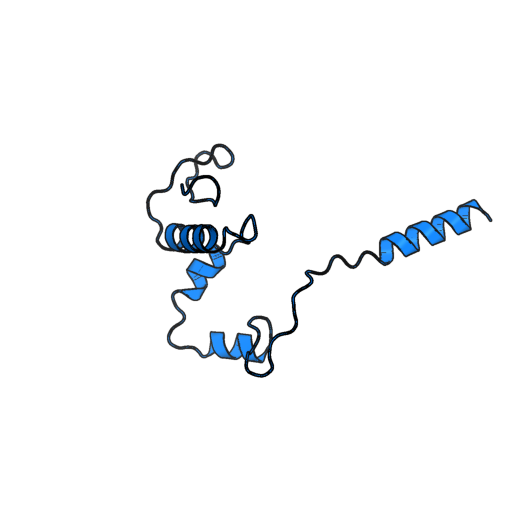R A 1 89 ? 14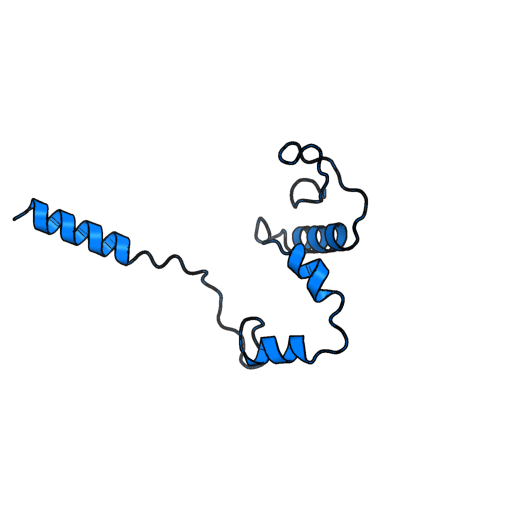.279 3.194 -14.186 1.00 96.00 89 TYR A C 1
ATOM 653 O O . TYR A 1 89 ? 14.863 2.840 -13.167 1.00 96.00 89 TYR A O 1
ATOM 661 N N . ASP A 1 90 ? 14.866 3.132 -15.383 1.00 95.00 90 ASP A N 1
ATOM 662 C CA . ASP A 1 90 ? 16.243 2.654 -15.564 1.00 95.00 90 ASP A CA 1
ATOM 663 C C . ASP A 1 90 ? 17.244 3.410 -14.651 1.00 95.00 90 ASP A C 1
ATOM 665 O O . ASP A 1 90 ? 17.147 4.636 -14.522 1.00 95.00 90 ASP A O 1
ATOM 669 N N . PRO A 1 91 ? 18.191 2.720 -13.973 1.00 95.56 91 PRO A N 1
ATOM 670 C CA . PRO A 1 91 ? 18.507 1.283 -14.033 1.00 95.56 91 PRO A CA 1
ATOM 671 C C . PRO A 1 91 ? 17.734 0.410 -13.023 1.00 95.56 91 PRO A C 1
ATOM 673 O O . PRO A 1 91 ? 18.082 -0.754 -12.802 1.00 95.56 91 PRO A O 1
ATOM 676 N N . TYR A 1 92 ? 16.724 0.962 -12.353 1.00 97.06 92 TYR A N 1
ATOM 677 C CA . TYR A 1 92 ? 15.955 0.272 -11.323 1.00 97.06 92 TYR A CA 1
ATOM 678 C C . TYR A 1 92 ? 14.952 -0.722 -11.922 1.00 97.06 92 TYR A C 1
ATOM 680 O O . TYR A 1 92 ? 14.457 -0.580 -13.040 1.00 97.06 92 TYR A O 1
ATOM 688 N N . ARG A 1 93 ? 14.646 -1.765 -11.147 1.00 98.00 93 ARG A N 1
ATOM 689 C CA . ARG A 1 93 ? 13.724 -2.841 -11.524 1.00 98.00 93 ARG A CA 1
ATOM 690 C C . ARG A 1 93 ? 12.641 -2.966 -10.471 1.00 98.00 93 ARG A C 1
ATOM 692 O O . ARG A 1 93 ? 12.949 -2.995 -9.284 1.00 98.00 93 ARG A O 1
ATOM 699 N N . THR A 1 94 ? 11.393 -3.049 -10.911 1.00 98.12 94 THR A N 1
ATOM 700 C CA . THR A 1 94 ? 10.230 -3.177 -10.029 1.00 98.12 94 THR A CA 1
ATOM 701 C C . THR A 1 94 ? 9.050 -3.768 -10.794 1.00 98.12 94 THR A C 1
ATOM 703 O O . THR A 1 94 ? 8.940 -3.594 -12.013 1.00 98.12 94 THR A O 1
ATOM 706 N N . PHE A 1 95 ? 8.169 -4.481 -10.098 1.00 98.50 95 PHE A N 1
ATOM 707 C CA . PHE A 1 95 ? 6.892 -4.882 -10.670 1.00 98.50 95 PHE A CA 1
ATOM 708 C C . PHE A 1 95 ? 5.967 -3.669 -10.755 1.00 98.50 95 PHE A C 1
ATOM 710 O O . PHE A 1 95 ? 5.874 -2.856 -9.834 1.00 98.50 95 PHE A O 1
ATOM 717 N N . THR A 1 96 ? 5.247 -3.572 -11.863 1.00 98.12 96 THR A N 1
ATOM 718 C CA . THR A 1 96 ? 4.167 -2.620 -12.103 1.00 98.12 96 THR A CA 1
ATOM 719 C C . THR A 1 96 ? 2.950 -3.391 -12.602 1.00 98.12 96 THR A C 1
ATOM 721 O O . THR A 1 96 ? 3.034 -4.555 -12.991 1.00 98.12 96 THR A O 1
ATOM 724 N N . GLN A 1 97 ? 1.785 -2.745 -12.628 1.00 98.19 97 GLN A N 1
ATOM 725 C CA . GLN A 1 97 ? 0.581 -3.380 -13.173 1.00 98.19 97 GLN A CA 1
ATOM 726 C C . GLN A 1 97 ? 0.638 -3.583 -14.701 1.00 98.19 97 GLN A C 1
ATOM 728 O O . GLN A 1 97 ? -0.265 -4.205 -15.248 1.00 98.19 97 GLN A O 1
ATOM 733 N N . ASP A 1 98 ? 1.678 -3.073 -15.372 1.00 97.44 98 ASP A N 1
ATOM 734 C CA . ASP A 1 98 ? 1.880 -3.167 -16.823 1.00 97.44 98 ASP A CA 1
ATOM 735 C C . ASP A 1 98 ? 2.911 -4.221 -17.237 1.00 97.44 98 ASP A C 1
ATOM 737 O O . ASP A 1 98 ? 2.989 -4.552 -18.415 1.00 97.44 98 ASP A O 1
ATOM 741 N N . ASN A 1 99 ? 3.710 -4.735 -16.296 1.00 96.75 99 ASN A N 1
ATOM 742 C CA . ASN A 1 99 ? 4.786 -5.688 -16.588 1.00 96.75 99 ASN A CA 1
ATOM 743 C C . ASN A 1 99 ? 4.651 -7.026 -15.843 1.00 96.75 99 ASN A C 1
ATOM 745 O O . ASN A 1 99 ? 5.587 -7.826 -15.853 1.00 96.75 99 ASN A O 1
ATOM 749 N N . LEU A 1 100 ? 3.517 -7.254 -15.173 1.00 94.19 100 LEU A N 1
ATOM 750 C CA . LEU A 1 100 ? 3.274 -8.480 -14.415 1.00 94.19 100 LEU A CA 1
ATOM 751 C C . LEU A 1 100 ? 2.865 -9.668 -15.307 1.00 94.19 100 LEU A C 1
ATOM 753 O O . LEU A 1 100 ? 3.199 -10.803 -14.970 1.00 94.19 100 LEU A O 1
ATOM 757 N N . LEU A 1 101 ? 2.126 -9.412 -16.396 1.00 82.25 101 LEU A N 1
ATOM 758 C CA . LEU A 1 101 ? 1.543 -10.414 -17.303 1.00 82.25 101 LEU A CA 1
ATOM 759 C C . LEU A 1 101 ? 1.984 -10.190 -18.750 1.00 82.25 101 LEU A C 1
ATOM 761 O O . LEU A 1 101 ? 2.089 -9.008 -19.144 1.00 82.25 101 LEU A O 1
#

Secondary structure (DSSP, 8-state):
-HHHHHHHHHHHHHHT-------PPPPTT---TTSHHHHHHHHH-SS-TTHHHHHHT----SSTT-HHHHHHHHHHHHTTPPPPB-GGGTT-B---TTT--